Protein AF-A0A9W6NNW9-F1 (afdb_monomer_lite)

Secondary structure (DSSP, 8-state):
-PPPHHHHHHHHHHHHTT------SPP-PPPPPSS-----------HHHHHHHHHHHHHTTS-HHHHHHHHHHHHHHHHTT-----HHHHHHHHHHHTT--

InterPro domains:
  IPR010985 Ribbon-helix-helix [SSF47598] (38-78)

Structure (mmCIF, N/CA/C/O backbone):
data_AF-A0A9W6NNW9-F1
#
_entry.id   AF-A0A9W6NNW9-F1
#
loop_
_atom_site.group_PDB
_atom_site.id
_atom_site.type_symbol
_atom_site.label_atom_id
_atom_site.label_alt_id
_atom_site.label_comp_id
_atom_site.label_asym_id
_atom_site.label_entity_id
_atom_site.label_seq_id
_atom_site.pdbx_PDB_ins_code
_atom_site.Cartn_x
_atom_site.Cartn_y
_atom_site.Cartn_z
_atom_site.occupancy
_atom_site.B_iso_or_equiv
_atom_site.auth_seq_id
_atom_site.auth_comp_id
_atom_site.auth_asym_id
_atom_site.auth_atom_id
_atom_site.pdbx_PDB_model_num
ATOM 1 N N . MET A 1 1 ? 25.133 -10.993 -13.266 1.00 57.47 1 MET A N 1
ATOM 2 C CA . MET A 1 1 ? 26.455 -10.351 -13.417 1.00 57.47 1 MET A CA 1
ATOM 3 C C . MET A 1 1 ? 26.404 -9.547 -14.701 1.00 57.47 1 MET A C 1
ATOM 5 O O . MET A 1 1 ? 26.067 -10.126 -15.725 1.00 57.47 1 MET A O 1
ATOM 9 N N . ARG A 1 2 ? 26.572 -8.223 -14.635 1.00 73.81 2 ARG A N 1
ATOM 10 C CA . ARG A 1 2 ? 26.572 -7.381 -15.842 1.00 73.81 2 ARG A CA 1
ATOM 11 C C . ARG A 1 2 ? 27.834 -7.728 -16.659 1.00 73.81 2 ARG A C 1
ATOM 13 O O . ARG A 1 2 ? 28.881 -7.860 -16.024 1.00 73.81 2 ARG A O 1
ATOM 20 N N . PRO A 1 3 ? 27.751 -7.917 -17.989 1.00 81.94 3 PRO A N 1
ATOM 21 C CA . PRO A 1 3 ? 28.945 -8.075 -18.823 1.00 81.94 3 PRO A CA 1
ATOM 22 C C . PRO A 1 3 ? 29.850 -6.848 -18.669 1.00 81.94 3 PRO A C 1
ATOM 24 O O . PRO A 1 3 ? 29.345 -5.735 -18.490 1.00 81.94 3 PRO A O 1
ATOM 27 N N . SER A 1 4 ? 31.168 -7.049 -18.681 1.00 90.00 4 SER A N 1
ATOM 28 C CA . SER A 1 4 ? 32.107 -5.925 -18.646 1.00 90.00 4 SER A CA 1
ATOM 29 C C . SER A 1 4 ? 31.962 -5.074 -19.906 1.00 90.00 4 SER A C 1
ATOM 31 O O . SER A 1 4 ? 31.491 -5.557 -20.938 1.00 90.00 4 SER A O 1
ATOM 33 N N . ASP A 1 5 ? 32.370 -3.810 -19.835 1.00 88.25 5 ASP A N 1
ATOM 34 C CA . ASP A 1 5 ? 32.265 -2.911 -20.987 1.00 88.25 5 ASP A CA 1
ATOM 35 C C . ASP A 1 5 ? 33.094 -3.443 -22.183 1.00 88.25 5 ASP A C 1
ATOM 37 O O . ASP A 1 5 ? 32.593 -3.472 -23.302 1.00 88.25 5 ASP A O 1
ATOM 41 N N . ASP A 1 6 ? 34.256 -4.066 -21.935 1.00 89.06 6 ASP A N 1
ATOM 42 C CA . ASP A 1 6 ? 35.045 -4.758 -22.973 1.00 89.06 6 ASP A CA 1
ATOM 43 C C . ASP A 1 6 ? 34.281 -5.910 -23.657 1.00 89.06 6 ASP A C 1
ATOM 45 O O . ASP A 1 6 ? 34.421 -6.144 -24.859 1.00 89.06 6 ASP A O 1
ATOM 49 N N . GLN A 1 7 ? 33.464 -6.653 -22.901 1.00 87.38 7 GLN A N 1
ATOM 50 C CA . GLN A 1 7 ? 32.636 -7.732 -23.452 1.00 87.38 7 GLN A CA 1
ATOM 51 C C . GLN A 1 7 ? 31.493 -7.178 -24.306 1.00 87.38 7 GLN A C 1
ATOM 53 O O . GLN A 1 7 ? 31.106 -7.806 -25.292 1.00 87.38 7 GLN A O 1
ATOM 58 N N . LEU A 1 8 ? 30.955 -6.011 -23.940 1.00 87.56 8 LEU A N 1
ATOM 59 C CA . LEU A 1 8 ? 29.916 -5.329 -24.709 1.00 87.56 8 LEU A CA 1
ATOM 60 C C . LEU A 1 8 ? 30.465 -4.786 -26.033 1.00 87.56 8 LEU A C 1
ATOM 62 O O . LEU A 1 8 ? 29.820 -4.957 -27.067 1.00 87.56 8 LEU A O 1
ATOM 66 N N . ASP A 1 9 ? 31.671 -4.221 -26.023 1.00 91.25 9 ASP A N 1
ATOM 67 C CA . ASP A 1 9 ? 32.324 -3.709 -27.231 1.00 91.25 9 ASP A CA 1
ATOM 68 C C . ASP A 1 9 ? 32.688 -4.838 -28.207 1.00 91.25 9 ASP A C 1
ATOM 70 O O . ASP A 1 9 ? 32.430 -4.744 -29.411 1.00 91.25 9 ASP A O 1
ATOM 74 N N . GLN A 1 10 ? 33.212 -5.958 -27.698 1.00 86.56 10 GLN A N 1
ATOM 75 C CA . GLN A 1 10 ? 33.478 -7.145 -28.518 1.00 86.56 10 GLN A CA 1
ATOM 76 C C . GLN A 1 10 ? 32.199 -7.734 -29.123 1.00 86.56 10 GLN A C 1
ATOM 78 O O . GLN A 1 10 ? 32.192 -8.131 -30.290 1.00 86.56 10 GLN A O 1
ATOM 83 N N . LEU A 1 11 ? 31.104 -7.761 -28.357 1.00 86.31 11 LEU A N 1
ATOM 84 C CA . LEU A 1 11 ? 29.806 -8.209 -28.850 1.00 86.31 11 LEU A CA 1
ATOM 85 C C . LEU A 1 11 ? 29.291 -7.297 -29.971 1.00 86.31 11 LEU A C 1
ATOM 87 O O . LEU A 1 11 ? 28.842 -7.795 -31.002 1.00 86.31 11 LEU A O 1
ATOM 91 N N . ALA A 1 12 ? 29.389 -5.976 -29.803 1.00 87.88 12 ALA A N 1
ATOM 92 C CA . ALA A 1 12 ? 28.965 -5.009 -30.813 1.00 87.88 12 ALA A CA 1
ATOM 93 C C . ALA A 1 12 ? 29.726 -5.191 -32.137 1.00 87.88 12 ALA A C 1
ATOM 95 O O . ALA A 1 12 ? 29.117 -5.189 -33.210 1.00 87.88 12 ALA A O 1
ATOM 96 N N . LEU A 1 13 ? 31.041 -5.425 -32.069 1.00 89.94 13 LEU A N 1
ATOM 97 C CA . LEU A 1 13 ? 31.868 -5.713 -33.243 1.00 89.94 13 LEU A CA 1
ATOM 98 C C . LEU A 1 13 ? 31.487 -7.038 -33.919 1.00 89.94 13 LEU A C 1
ATOM 100 O O . LEU A 1 13 ? 31.394 -7.091 -35.145 1.00 89.94 13 LEU A O 1
ATOM 104 N N . ALA A 1 14 ? 31.226 -8.096 -33.146 1.00 85.62 14 ALA A N 1
ATOM 105 C CA . ALA A 1 14 ? 30.810 -9.391 -33.687 1.00 85.62 14 ALA A CA 1
ATOM 106 C C . ALA A 1 14 ? 29.443 -9.316 -34.392 1.00 85.62 14 ALA A C 1
ATOM 108 O O . ALA A 1 14 ? 29.276 -9.891 -35.468 1.00 85.62 14 ALA A O 1
ATOM 109 N N . VAL A 1 15 ? 28.495 -8.556 -33.828 1.00 86.31 15 VAL A N 1
ATOM 110 C CA . VAL A 1 15 ? 27.188 -8.274 -34.446 1.00 86.31 15 VAL A CA 1
ATOM 111 C C . VAL A 1 15 ? 27.364 -7.508 -35.757 1.00 86.31 15 VAL A C 1
ATOM 113 O O . VAL A 1 15 ? 26.807 -7.913 -36.775 1.00 86.31 15 VAL A O 1
ATOM 116 N N . ALA A 1 16 ? 28.165 -6.439 -35.760 1.00 88.88 16 ALA A N 1
ATOM 117 C CA . ALA A 1 16 ? 28.407 -5.629 -36.954 1.00 88.88 16 ALA A CA 1
ATOM 118 C C . ALA A 1 16 ? 29.093 -6.423 -38.080 1.00 88.88 16 ALA A C 1
ATOM 120 O O . ALA A 1 16 ? 28.806 -6.206 -39.255 1.00 88.88 16 ALA A O 1
ATOM 121 N N . ALA A 1 17 ? 29.968 -7.365 -37.723 1.00 91.25 17 ALA A N 1
ATOM 122 C CA . ALA A 1 17 ? 30.637 -8.258 -38.664 1.00 91.25 17 ALA A CA 1
ATOM 123 C C . ALA A 1 17 ? 29.754 -9.422 -39.157 1.00 91.25 17 ALA A C 1
ATOM 125 O O . ALA A 1 17 ? 30.201 -10.196 -39.999 1.00 91.25 17 ALA A O 1
ATOM 126 N N . GLY A 1 18 ? 28.528 -9.579 -38.637 1.00 87.44 18 GLY A N 1
ATOM 127 C CA . GLY A 1 18 ? 27.646 -10.705 -38.965 1.00 87.44 18 GLY A CA 1
ATOM 128 C C . GLY A 1 18 ? 28.107 -12.050 -38.390 1.00 87.44 18 GLY A C 1
ATOM 129 O O . GLY A 1 18 ? 27.588 -13.094 -38.773 1.00 87.44 18 GLY A O 1
ATOM 130 N N . ASN A 1 19 ? 29.055 -12.038 -37.452 1.00 88.44 19 ASN A N 1
ATOM 131 C CA . ASN A 1 19 ? 29.643 -13.224 -36.830 1.00 88.44 19 ASN A CA 1
ATOM 132 C C . ASN A 1 19 ? 28.863 -13.631 -35.571 1.00 88.44 19 ASN A C 1
ATOM 134 O O . ASN A 1 19 ? 29.443 -13.817 -34.500 1.00 88.44 19 ASN A O 1
ATOM 138 N N . ILE A 1 20 ? 27.538 -13.733 -35.688 1.00 85.06 20 ILE A N 1
ATOM 139 C CA . ILE A 1 20 ? 26.654 -14.165 -34.602 1.00 85.06 20 ILE A CA 1
ATOM 140 C C . ILE A 1 20 ? 25.933 -15.453 -34.984 1.00 85.06 20 ILE A C 1
ATOM 142 O O . ILE A 1 20 ? 25.367 -15.571 -36.069 1.00 85.06 20 ILE A O 1
ATOM 146 N N . THR A 1 21 ? 25.940 -16.416 -34.066 1.00 83.06 21 THR A N 1
ATOM 147 C CA . THR A 1 21 ? 25.221 -17.681 -34.219 1.00 83.06 21 THR A CA 1
ATOM 148 C C . THR A 1 21 ? 24.057 -17.692 -33.244 1.00 83.06 21 THR A C 1
ATOM 150 O O . THR A 1 21 ? 24.254 -17.579 -32.034 1.00 83.06 21 THR A O 1
ATOM 153 N N . TYR A 1 22 ? 22.843 -17.834 -33.766 1.00 80.25 22 TYR A N 1
ATOM 154 C CA . TYR A 1 22 ? 21.656 -18.043 -32.947 1.00 80.25 22 TYR A CA 1
ATOM 155 C C . TYR A 1 22 ? 21.545 -19.523 -32.588 1.00 80.25 22 TYR A C 1
ATOM 157 O O . TYR A 1 22 ? 21.787 -20.391 -33.424 1.00 80.25 22 TYR A O 1
ATOM 165 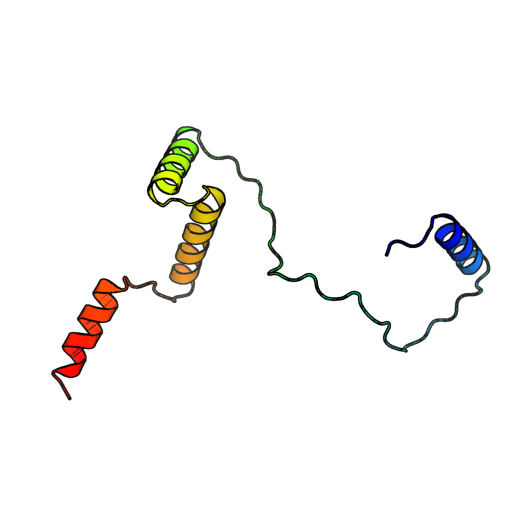N N . SER A 1 23 ? 21.194 -19.804 -31.338 1.00 85.25 23 SER A N 1
ATOM 166 C CA . SER A 1 23 ? 20.950 -21.159 -30.859 1.00 85.25 23 SER A CA 1
ATOM 167 C C . SER A 1 23 ? 19.619 -21.198 -30.127 1.00 85.25 23 SER A C 1
ATOM 169 O O . SER A 1 23 ? 19.353 -20.335 -29.292 1.00 85.25 23 SER A O 1
ATOM 171 N N . ASP A 1 24 ? 18.829 -22.234 -30.395 1.00 86.19 24 ASP A N 1
ATOM 172 C CA . ASP A 1 24 ? 17.573 -22.508 -29.688 1.00 86.19 24 ASP A CA 1
ATOM 173 C C . ASP A 1 24 ? 17.802 -23.216 -28.342 1.00 86.19 24 ASP A C 1
ATOM 175 O O . ASP A 1 24 ? 16.856 -23.571 -27.639 1.00 86.19 24 ASP A O 1
ATOM 179 N N . THR A 1 25 ? 19.064 -23.440 -27.956 1.00 87.19 25 THR A N 1
ATOM 180 C CA . THR A 1 25 ? 19.395 -23.963 -26.628 1.00 87.19 25 THR A CA 1
ATOM 181 C C . THR A 1 25 ? 18.935 -22.982 -25.549 1.00 87.19 25 THR A C 1
ATOM 183 O O . THR A 1 25 ? 19.407 -21.840 -25.545 1.00 87.19 25 THR A O 1
ATOM 186 N N . PRO A 1 26 ? 18.076 -23.405 -24.603 1.00 81.38 26 PRO A N 1
ATOM 187 C CA . PRO A 1 26 ? 17.598 -22.524 -23.553 1.00 81.38 26 PRO A CA 1
ATOM 188 C C . PRO A 1 26 ? 18.770 -22.054 -22.693 1.00 81.38 26 PRO A C 1
ATOM 190 O O . PRO A 1 26 ? 19.494 -22.855 -22.099 1.00 81.38 26 PRO A O 1
ATOM 193 N N . ALA A 1 27 ? 18.965 -20.739 -22.641 1.00 83.50 27 ALA A N 1
ATOM 194 C CA . ALA A 1 27 ? 19.969 -20.134 -21.784 1.00 83.50 27 ALA A CA 1
ATOM 195 C C . ALA A 1 27 ? 19.561 -20.279 -20.312 1.00 83.50 27 ALA A C 1
ATOM 197 O O . ALA A 1 27 ? 18.384 -20.162 -19.961 1.00 83.50 27 ALA A O 1
ATOM 198 N N . ALA A 1 28 ? 20.544 -20.492 -19.436 1.00 84.81 28 ALA A N 1
ATOM 199 C CA . ALA A 1 28 ? 20.311 -20.450 -18.001 1.00 84.81 28 ALA A CA 1
ATOM 200 C C . ALA A 1 28 ? 19.891 -19.027 -17.603 1.00 84.81 28 ALA A C 1
ATOM 202 O O . ALA A 1 28 ? 20.673 -18.080 -17.708 1.00 84.81 28 ALA A O 1
ATOM 203 N N . LEU A 1 29 ? 18.642 -18.879 -17.164 1.00 81.50 29 LEU A N 1
ATOM 204 C CA . LEU A 1 29 ? 18.153 -17.616 -16.628 1.00 81.50 29 LEU A CA 1
ATOM 205 C C . LEU A 1 29 ? 18.805 -17.344 -15.266 1.00 81.50 29 LEU A C 1
ATOM 207 O O . LEU A 1 29 ? 19.103 -18.287 -14.525 1.00 81.50 29 LEU A O 1
ATOM 211 N N . PRO A 1 30 ? 19.022 -16.066 -14.907 1.00 81.19 30 PRO A N 1
ATOM 212 C CA . PRO A 1 30 ? 19.407 -15.730 -13.545 1.00 81.19 30 PRO A CA 1
ATOM 213 C C . PRO A 1 30 ? 18.365 -16.282 -12.557 1.00 81.19 30 PRO A C 1
ATOM 215 O O . PRO A 1 30 ? 17.185 -16.392 -12.912 1.00 81.19 30 PRO A O 1
ATOM 218 N N . PRO A 1 31 ? 18.773 -16.621 -11.321 1.00 82.69 31 PRO A N 1
ATOM 219 C CA . PRO A 1 31 ? 17.828 -17.068 -10.309 1.00 82.69 31 PRO A CA 1
ATOM 220 C C . PRO A 1 31 ? 16.740 -16.010 -10.131 1.00 82.69 31 PRO A C 1
ATOM 222 O O . PRO A 1 31 ? 17.025 -14.807 -10.121 1.00 82.69 31 PRO A O 1
ATOM 225 N N . LYS A 1 32 ? 15.487 -16.460 -10.008 1.00 80.56 32 LYS A N 1
ATOM 226 C CA . LYS A 1 32 ? 14.382 -15.562 -9.679 1.00 80.56 32 LYS A CA 1
ATOM 227 C C . LYS A 1 32 ? 14.728 -14.887 -8.345 1.00 80.56 32 LYS A C 1
ATOM 229 O O . LYS A 1 32 ? 15.091 -15.603 -7.414 1.00 80.56 32 LYS A O 1
ATOM 234 N N . PRO A 1 33 ? 14.659 -13.551 -8.244 1.00 79.56 33 PRO A N 1
ATOM 235 C CA . PRO A 1 33 ? 14.881 -12.889 -6.970 1.00 79.56 33 PRO A CA 1
ATOM 236 C C . PRO A 1 33 ? 13.884 -13.418 -5.937 1.00 79.56 33 PRO A C 1
ATOM 238 O O . PRO A 1 33 ? 12.709 -13.626 -6.252 1.00 79.56 33 PRO A O 1
ATOM 241 N N . ASP A 1 34 ? 14.363 -13.640 -4.717 1.00 80.06 34 ASP A N 1
ATOM 242 C CA . ASP A 1 34 ? 13.509 -14.061 -3.614 1.00 80.06 34 ASP A CA 1
ATOM 243 C C . ASP A 1 34 ? 12.529 -12.931 -3.276 1.00 80.06 34 ASP A C 1
ATOM 245 O O . ASP A 1 34 ? 12.932 -11.812 -2.953 1.00 80.06 34 ASP A O 1
ATOM 249 N N . GLY A 1 35 ? 11.231 -13.221 -3.372 1.00 78.88 35 GLY A N 1
ATOM 250 C CA . GLY A 1 35 ? 10.163 -12.288 -3.025 1.00 78.88 35 GLY A CA 1
ATOM 251 C C . GLY A 1 35 ? 9.087 -12.133 -4.096 1.00 78.88 35 GLY A C 1
ATOM 252 O O . GLY A 1 35 ? 9.235 -12.504 -5.263 1.00 78.88 35 GLY A O 1
ATOM 253 N N . GLU A 1 36 ? 7.961 -11.577 -3.668 1.00 82.88 36 GLU A N 1
ATOM 254 C CA . GLU A 1 36 ? 6.888 -11.180 -4.567 1.00 82.88 36 GLU A CA 1
ATOM 255 C C . GLU A 1 36 ? 7.307 -9.942 -5.369 1.00 82.88 36 GLU A C 1
ATOM 257 O O . GLU A 1 36 ? 7.862 -8.981 -4.833 1.00 82.88 36 GLU A O 1
ATOM 262 N N . THR A 1 37 ? 7.051 -9.961 -6.677 1.00 86.88 37 THR A N 1
ATOM 263 C CA . THR A 1 37 ? 7.283 -8.791 -7.528 1.00 86.88 37 THR A CA 1
ATOM 264 C C . THR A 1 37 ? 6.187 -7.765 -7.266 1.00 86.88 37 THR A C 1
ATOM 266 O O . THR A 1 37 ? 5.026 -8.012 -7.573 1.00 86.88 37 THR A O 1
ATOM 269 N N . MET A 1 38 ? 6.557 -6.609 -6.716 1.00 89.19 38 MET A N 1
ATOM 270 C CA . MET A 1 38 ? 5.614 -5.534 -6.397 1.00 89.19 38 MET A CA 1
ATOM 271 C C . MET A 1 38 ? 5.730 -4.382 -7.399 1.00 89.19 38 MET A C 1
ATOM 273 O O . MET A 1 38 ? 6.834 -3.934 -7.714 1.00 89.19 38 MET A O 1
ATOM 277 N N . ALA A 1 39 ? 4.591 -3.862 -7.859 1.00 93.00 39 ALA A N 1
ATOM 278 C CA . ALA A 1 39 ? 4.538 -2.631 -8.644 1.00 93.00 39 ALA A CA 1
ATOM 279 C C . ALA A 1 39 ? 4.595 -1.391 -7.733 1.00 93.00 39 ALA A C 1
ATOM 281 O O . ALA A 1 39 ? 4.022 -1.373 -6.641 1.00 93.00 39 ALA A O 1
ATOM 282 N N . VAL A 1 40 ? 5.282 -0.339 -8.188 1.00 94.56 40 VAL A N 1
ATOM 283 C CA . VAL A 1 40 ? 5.395 0.937 -7.465 1.00 94.56 40 VAL A CA 1
ATOM 284 C C . VAL A 1 40 ? 4.384 1.931 -8.023 1.00 94.56 40 VAL A C 1
ATOM 286 O O . VAL A 1 40 ? 4.384 2.214 -9.218 1.00 94.56 40 VAL A O 1
ATOM 289 N N . TYR A 1 41 ? 3.568 2.505 -7.140 1.00 93.12 41 TYR A N 1
ATOM 290 C CA . TYR A 1 41 ? 2.603 3.549 -7.475 1.00 93.12 41 TYR A CA 1
ATOM 291 C C . TYR A 1 41 ? 2.893 4.818 -6.674 1.00 93.12 41 TYR A C 1
ATOM 293 O O . TYR A 1 41 ? 3.092 4.764 -5.460 1.00 93.12 41 TYR A O 1
ATOM 301 N N . SER A 1 42 ? 2.869 5.965 -7.352 1.00 94.44 42 SER A N 1
ATOM 302 C CA . SER A 1 42 ? 2.979 7.287 -6.731 1.00 94.44 42 SER A CA 1
ATOM 303 C C . SER A 1 42 ? 1.631 7.988 -6.802 1.00 94.44 42 SER A C 1
ATOM 305 O O . SER A 1 42 ? 1.127 8.253 -7.891 1.00 94.44 42 SER A O 1
ATOM 307 N N . VAL A 1 43 ? 1.058 8.316 -5.646 1.00 93.81 43 VAL A N 1
ATOM 308 C CA . VAL A 1 43 ? -0.225 9.020 -5.542 1.00 93.81 43 VAL A CA 1
ATOM 309 C C . VAL A 1 43 ? -0.080 10.248 -4.652 1.00 93.81 43 VAL A C 1
ATOM 311 O O . VAL A 1 43 ? 0.686 10.244 -3.688 1.00 93.81 43 VAL A O 1
ATOM 314 N N . ARG A 1 44 ? -0.814 11.316 -4.973 1.00 96.81 44 ARG A N 1
ATOM 315 C CA . ARG A 1 44 ? -0.934 12.487 -4.097 1.00 96.81 44 ARG A CA 1
ATOM 316 C C . ARG A 1 44 ? -2.178 12.325 -3.237 1.00 96.81 44 ARG A C 1
ATOM 318 O O . ARG A 1 44 ? -3.250 12.052 -3.765 1.00 96.81 44 ARG A O 1
ATOM 325 N N . LEU A 1 45 ? -2.024 12.520 -1.933 1.00 96.00 45 LEU A N 1
ATOM 326 C CA . LEU A 1 45 ? -3.125 12.524 -0.977 1.00 96.00 45 LEU A CA 1
ATOM 327 C C . LEU A 1 45 ? -3.322 13.937 -0.422 1.00 96.00 45 LEU A C 1
ATOM 329 O O . LEU A 1 45 ? -2.331 14.654 -0.257 1.00 96.00 45 LEU A O 1
ATOM 333 N N . PRO A 1 46 ? -4.561 14.332 -0.085 1.00 98.31 46 PRO A N 1
ATOM 334 C CA . PRO A 1 46 ? -4.784 15.481 0.781 1.00 98.31 46 PRO A CA 1
ATOM 335 C C . PRO A 1 46 ? -3.996 15.325 2.087 1.00 98.31 46 PRO A C 1
ATOM 337 O O . PRO A 1 46 ? -3.898 14.218 2.627 1.00 98.31 46 PRO A O 1
ATOM 340 N N . THR A 1 47 ? -3.445 16.425 2.603 1.00 98.12 47 THR A N 1
ATOM 341 C CA . THR A 1 47 ? -2.577 16.414 3.794 1.00 98.12 47 THR A CA 1
ATOM 342 C C . THR A 1 47 ? -3.253 15.750 4.989 1.00 98.12 47 THR A C 1
ATOM 344 O O . THR A 1 47 ? -2.680 14.847 5.593 1.00 98.12 47 THR A O 1
ATOM 347 N N . GLU A 1 48 ? -4.505 16.117 5.265 1.00 98.06 48 GLU A N 1
ATOM 348 C CA . GLU A 1 48 ? -5.279 15.543 6.368 1.00 98.06 48 GLU A CA 1
ATOM 349 C C . GLU A 1 48 ? -5.426 14.018 6.229 1.00 98.06 48 GLU A C 1
ATOM 351 O O . GLU A 1 48 ? -5.217 13.269 7.183 1.00 98.06 48 GLU A O 1
ATOM 356 N N . THR A 1 49 ? -5.705 13.524 5.020 1.00 97.69 49 THR A N 1
ATOM 357 C CA . THR A 1 49 ? -5.807 12.085 4.748 1.00 97.69 49 THR A CA 1
ATOM 358 C C . THR A 1 49 ? -4.478 11.368 4.991 1.00 97.69 49 THR A C 1
ATOM 360 O O . THR A 1 49 ? -4.454 10.286 5.583 1.00 97.69 49 THR A O 1
ATOM 363 N N . ALA A 1 50 ? -3.358 11.963 4.570 1.00 97.25 50 ALA A N 1
ATOM 364 C CA . ALA A 1 50 ? -2.030 11.396 4.794 1.00 97.25 50 ALA A CA 1
ATOM 365 C C . ALA A 1 50 ? -1.683 11.318 6.295 1.00 97.25 50 ALA A C 1
ATOM 367 O O . ALA A 1 50 ? -1.148 10.307 6.760 1.00 97.25 50 ALA A O 1
ATOM 368 N N . GLU A 1 51 ? -2.040 12.343 7.070 1.00 98.12 51 GLU A N 1
ATOM 369 C CA . GLU A 1 51 ? -1.844 12.386 8.524 1.00 98.12 51 GLU A CA 1
ATOM 370 C C . GLU A 1 51 ? -2.709 11.357 9.263 1.00 98.12 51 GLU A C 1
ATOM 372 O O . GLU A 1 51 ? -2.234 10.663 10.174 1.00 98.12 51 GLU A O 1
ATOM 377 N N . GLN A 1 52 ? -3.970 11.210 8.850 1.00 98.12 52 GLN A N 1
ATOM 378 C CA . GLN A 1 52 ? -4.877 10.199 9.389 1.00 98.12 52 GLN A CA 1
ATOM 379 C C . GLN A 1 52 ? -4.343 8.787 9.125 1.00 98.12 52 GLN A C 1
ATOM 381 O O . GLN A 1 52 ? -4.251 7.983 10.060 1.00 98.12 52 GLN A O 1
ATOM 386 N N . LEU A 1 53 ? -3.906 8.502 7.893 1.00 97.75 53 LEU A N 1
ATOM 387 C CA . LEU A 1 53 ? -3.290 7.225 7.532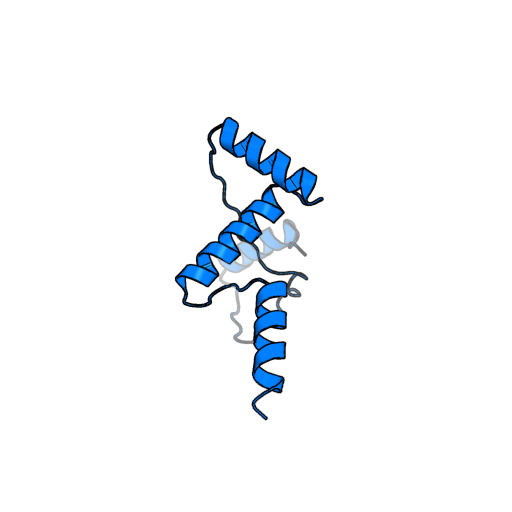 1.00 97.75 53 LEU A CA 1
ATOM 388 C C . LEU A 1 53 ? -2.065 6.933 8.406 1.00 97.75 53 LEU A C 1
ATOM 390 O O . LEU A 1 53 ? -1.964 5.849 8.987 1.00 97.75 53 LEU A O 1
ATOM 394 N N . ALA A 1 54 ? -1.154 7.900 8.546 1.00 97.69 54 ALA A N 1
ATOM 395 C CA . ALA A 1 54 ? 0.042 7.752 9.372 1.00 97.69 54 ALA A CA 1
ATOM 396 C C . ALA A 1 54 ? -0.307 7.478 10.842 1.00 97.69 54 ALA A C 1
ATOM 398 O O . ALA A 1 54 ? 0.301 6.623 11.492 1.00 97.69 54 ALA A O 1
ATOM 399 N N . THR A 1 55 ? -1.332 8.151 11.363 1.00 98.44 55 THR A N 1
ATOM 400 C CA . THR A 1 55 ? -1.794 7.969 12.739 1.00 98.44 55 THR A CA 1
ATOM 401 C C . THR A 1 55 ? -2.390 6.581 12.970 1.00 98.44 55 THR A C 1
ATOM 403 O O . THR A 1 55 ? -2.134 5.973 14.012 1.00 98.44 55 THR A O 1
ATOM 406 N N . ILE A 1 56 ? -3.175 6.055 12.026 1.00 98.25 56 ILE A N 1
ATOM 407 C CA . ILE A 1 56 ? -3.744 4.702 12.123 1.00 98.25 56 ILE A CA 1
ATOM 408 C C . ILE A 1 56 ? -2.640 3.648 11.988 1.00 98.25 56 ILE A C 1
ATOM 410 O O . ILE A 1 56 ? -2.588 2.721 12.795 1.00 98.25 56 ILE A O 1
ATOM 414 N N . ALA A 1 57 ? -1.726 3.813 11.030 1.00 98.25 57 ALA A N 1
ATOM 415 C CA . ALA A 1 57 ? -0.608 2.896 10.817 1.00 98.25 57 ALA A CA 1
ATOM 416 C C . ALA A 1 57 ? 0.274 2.786 12.068 1.00 98.25 57 ALA A C 1
ATOM 418 O O . ALA A 1 57 ? 0.554 1.683 12.536 1.00 98.25 57 ALA A O 1
ATOM 419 N N . ARG A 1 58 ? 0.598 3.929 12.688 1.00 98.25 58 ARG A N 1
ATOM 420 C CA . ARG A 1 58 ? 1.330 3.991 13.960 1.00 98.25 58 ARG A CA 1
ATOM 421 C C . ARG A 1 58 ? 0.600 3.258 15.084 1.00 98.25 58 ARG A C 1
ATOM 423 O O . ARG A 1 58 ? 1.228 2.483 15.795 1.00 98.25 58 ARG A O 1
ATOM 430 N N . ARG A 1 59 ? -0.718 3.454 15.225 1.00 98.00 59 ARG A N 1
ATOM 431 C CA . ARG A 1 59 ? -1.532 2.730 16.223 1.00 98.00 59 ARG A CA 1
ATOM 432 C C . ARG A 1 59 ? -1.524 1.213 16.003 1.00 98.00 59 ARG A C 1
ATOM 434 O O . ARG A 1 59 ? -1.616 0.471 16.971 1.00 98.00 59 ARG A O 1
ATOM 441 N N . ARG A 1 60 ? -1.393 0.761 14.753 1.00 97.00 60 ARG A N 1
ATOM 442 C CA . ARG A 1 60 ? -1.315 -0.659 14.369 1.00 97.00 60 ARG A CA 1
ATOM 443 C C . ARG A 1 60 ? 0.113 -1.222 14.340 1.00 97.00 60 ARG A C 1
ATOM 445 O O . ARG A 1 60 ? 0.278 -2.399 14.047 1.00 97.00 60 ARG A O 1
ATOM 452 N N . GLY A 1 61 ? 1.137 -0.408 14.611 1.00 97.88 61 GLY A N 1
ATOM 453 C CA . GLY A 1 61 ? 2.539 -0.838 14.576 1.00 97.88 61 GLY A CA 1
ATOM 454 C C . GLY A 1 61 ? 3.069 -1.176 13.175 1.00 97.88 61 GLY A C 1
ATOM 455 O O . GLY A 1 61 ? 4.029 -1.931 13.056 1.00 97.88 61 GLY A O 1
ATOM 456 N N . VAL A 1 62 ? 2.463 -0.638 12.110 1.00 98.19 62 VAL A N 1
ATOM 457 C CA . VAL A 1 62 ? 2.857 -0.898 10.712 1.00 98.19 62 VAL A CA 1
ATOM 458 C C . VAL A 1 62 ? 3.240 0.390 9.984 1.00 98.19 62 VAL A C 1
ATOM 460 O O . VAL A 1 62 ? 2.917 1.496 10.420 1.00 98.19 62 VAL A O 1
ATOM 463 N N . LYS A 1 63 ? 3.923 0.267 8.839 1.00 97.94 63 LYS A N 1
ATOM 464 C CA . LYS A 1 63 ? 4.215 1.417 7.969 1.00 97.94 63 LYS A CA 1
ATOM 465 C C . LYS A 1 63 ? 2.934 1.906 7.269 1.00 97.94 63 LYS A C 1
ATOM 467 O O . LYS A 1 63 ? 2.089 1.076 6.929 1.00 97.94 63 LYS A O 1
ATOM 472 N N . PRO A 1 64 ? 2.802 3.212 6.964 1.00 96.94 64 PRO A N 1
ATOM 473 C CA . PRO A 1 64 ? 1.654 3.736 6.217 1.00 96.94 64 PRO A CA 1
ATOM 474 C C . PRO A 1 64 ? 1.433 3.050 4.864 1.00 96.94 64 PRO A C 1
ATOM 476 O O . PRO A 1 64 ? 0.296 2.765 4.509 1.00 96.94 64 PRO A O 1
ATOM 479 N N . SER A 1 65 ? 2.508 2.712 4.142 1.00 95.94 65 SER A N 1
ATOM 480 C CA . SER A 1 65 ? 2.428 1.973 2.874 1.00 95.94 65 SER A CA 1
ATOM 481 C C . SER A 1 65 ? 1.914 0.542 3.050 1.00 95.94 65 SER A C 1
ATOM 483 O O . SER A 1 65 ? 1.134 0.071 2.230 1.00 95.94 65 SER A O 1
ATOM 485 N N . THR A 1 66 ? 2.296 -0.138 4.137 1.00 96.81 66 THR A N 1
ATOM 486 C CA . THR A 1 66 ? 1.767 -1.464 4.484 1.00 96.81 66 THR A CA 1
ATOM 487 C C . THR A 1 66 ? 0.270 -1.394 4.761 1.00 96.81 66 THR A C 1
ATOM 489 O O . THR A 1 66 ? -0.478 -2.197 4.217 1.00 96.81 66 THR A O 1
ATOM 492 N N . LEU A 1 67 ? -0.165 -0.415 5.561 1.00 97.38 67 LEU A N 1
ATOM 493 C CA . LEU A 1 67 ? -1.583 -0.218 5.857 1.00 97.38 67 LEU A CA 1
ATOM 494 C C . LEU A 1 67 ? -2.379 0.117 4.590 1.00 97.38 67 LEU A C 1
ATOM 496 O O . LEU A 1 67 ? -3.422 -0.481 4.353 1.00 97.38 67 LEU A O 1
ATOM 500 N N . MET A 1 68 ? -1.878 1.044 3.769 1.00 96.25 68 MET A N 1
ATOM 501 C CA . MET A 1 68 ? -2.522 1.427 2.513 1.00 96.25 68 MET A CA 1
ATOM 502 C C . MET A 1 68 ? -2.679 0.221 1.583 1.00 96.25 68 MET A C 1
ATOM 504 O O . MET A 1 68 ? -3.767 -0.000 1.065 1.00 96.25 68 MET A O 1
ATOM 508 N N . ARG A 1 69 ? -1.627 -0.593 1.426 1.00 95.25 69 ARG A N 1
ATOM 509 C CA . ARG A 1 69 ? -1.684 -1.824 0.633 1.00 95.25 69 ARG A CA 1
ATOM 510 C C . ARG A 1 69 ? -2.754 -2.788 1.153 1.00 95.25 69 ARG A C 1
ATOM 512 O O . ARG A 1 69 ? -3.586 -3.220 0.371 1.00 95.25 69 ARG A O 1
ATOM 519 N N . GLN A 1 70 ? -2.777 -3.066 2.457 1.00 95.56 70 GLN A N 1
ATOM 520 C CA . GLN A 1 70 ? -3.778 -3.956 3.063 1.00 95.56 70 GLN A CA 1
ATOM 521 C C . GLN A 1 70 ? -5.211 -3.456 2.848 1.00 95.56 70 GLN A C 1
ATOM 523 O O . GLN A 1 70 ? -6.106 -4.245 2.566 1.00 95.56 70 GLN A O 1
ATOM 528 N N . MET A 1 71 ? -5.434 -2.145 2.974 1.00 95.19 71 MET A N 1
ATOM 529 C CA . MET A 1 71 ? -6.747 -1.549 2.720 1.00 95.19 71 MET A CA 1
ATOM 530 C C . MET A 1 71 ? -7.159 -1.699 1.252 1.00 95.19 71 MET A C 1
ATOM 532 O O . MET A 1 71 ? -8.306 -2.035 0.985 1.00 95.19 71 MET A O 1
ATOM 536 N N . ILE A 1 72 ? -6.229 -1.500 0.311 1.00 94.62 72 ILE A N 1
ATOM 537 C CA . ILE A 1 72 ? -6.479 -1.701 -1.124 1.00 94.62 72 ILE A CA 1
ATOM 538 C C . ILE A 1 72 ? -6.809 -3.169 -1.414 1.00 94.62 72 ILE A C 1
ATOM 540 O O . ILE A 1 72 ? -7.806 -3.440 -2.073 1.00 94.62 72 ILE A O 1
ATOM 544 N N . GLU A 1 73 ? -6.019 -4.111 -0.895 1.00 94.00 73 GLU A N 1
ATOM 545 C CA . GLU A 1 73 ? -6.256 -5.554 -1.051 1.00 94.00 73 GLU A CA 1
A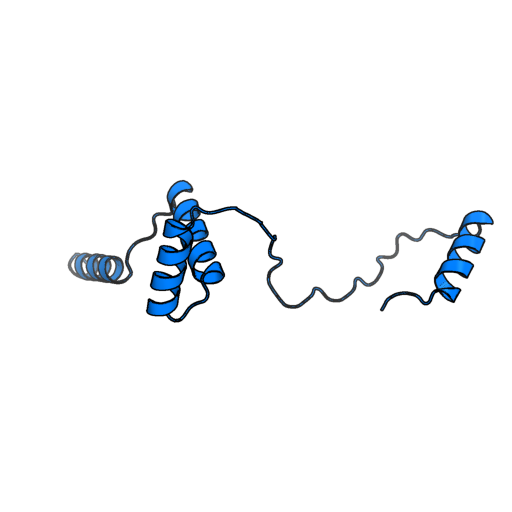TOM 546 C C . GLU A 1 73 ? -7.630 -5.958 -0.502 1.00 94.00 73 GLU A C 1
ATOM 548 O O . GLU A 1 73 ? -8.374 -6.668 -1.170 1.00 94.00 73 GLU A O 1
ATOM 553 N N . GLN A 1 74 ? -8.008 -5.450 0.676 1.00 90.94 74 GLN A N 1
ATOM 554 C CA . GLN A 1 74 ? -9.313 -5.722 1.277 1.00 90.94 74 GLN A CA 1
ATOM 555 C C . GLN A 1 74 ? -10.472 -5.148 0.444 1.00 90.94 74 GLN A C 1
ATOM 557 O O . GLN A 1 74 ? -11.492 -5.816 0.269 1.00 90.94 74 GLN A O 1
ATOM 562 N N . CYS A 1 75 ? -10.325 -3.926 -0.077 1.00 90.50 75 CYS A N 1
ATOM 563 C CA . CYS A 1 75 ? -11.309 -3.319 -0.974 1.00 90.50 75 CYS A CA 1
ATOM 564 C C . CYS A 1 75 ? -11.469 -4.135 -2.262 1.00 90.50 75 CYS A C 1
ATOM 566 O O . CYS A 1 75 ? -12.591 -4.448 -2.641 1.00 90.50 75 CYS A O 1
ATOM 568 N N . LEU A 1 76 ? -10.361 -4.526 -2.896 1.00 91.50 76 LEU A N 1
ATOM 569 C CA . LEU A 1 76 ? -10.386 -5.314 -4.129 1.00 91.50 76 LEU A CA 1
ATOM 570 C C . LEU A 1 76 ? -10.967 -6.716 -3.921 1.00 91.50 76 LEU A C 1
ATOM 572 O O . LEU A 1 76 ? -11.711 -7.182 -4.775 1.00 91.50 76 LEU A O 1
ATOM 576 N N . ALA A 1 77 ? -10.668 -7.368 -2.794 1.00 87.25 77 ALA A N 1
ATOM 577 C CA . ALA A 1 77 ? -11.274 -8.652 -2.447 1.00 87.25 77 ALA A CA 1
ATOM 578 C C . ALA A 1 77 ? -12.802 -8.528 -2.333 1.00 87.25 77 ALA A C 1
ATOM 580 O O . ALA A 1 77 ? -13.531 -9.308 -2.937 1.00 87.25 77 ALA A O 1
ATOM 581 N N . THR A 1 78 ? -13.275 -7.479 -1.650 1.00 82.25 78 THR A N 1
ATOM 582 C CA . THR A 1 78 ? -14.714 -7.207 -1.488 1.00 82.25 78 THR A CA 1
ATOM 583 C C . THR A 1 78 ? -15.414 -6.999 -2.836 1.00 82.25 78 THR A C 1
ATOM 585 O O . THR A 1 78 ? -16.505 -7.519 -3.036 1.00 82.25 78 THR A O 1
ATOM 588 N N . GLU A 1 79 ? -14.791 -6.269 -3.767 1.00 83.56 79 GLU A N 1
ATOM 589 C CA . GLU A 1 79 ? -15.321 -6.050 -5.126 1.00 83.56 79 GLU A CA 1
ATOM 590 C C . GLU A 1 79 ? -15.334 -7.329 -5.984 1.00 83.56 79 GLU A C 1
ATOM 592 O O . GLU A 1 79 ? -16.125 -7.442 -6.916 1.00 83.56 79 GLU A O 1
ATOM 597 N N . ALA A 1 80 ? -14.477 -8.308 -5.682 1.00 79.81 80 ALA A N 1
ATOM 598 C CA . ALA A 1 80 ? -14.396 -9.583 -6.395 1.00 79.81 80 ALA A CA 1
ATOM 599 C C . ALA A 1 80 ? -15.402 -10.643 -5.888 1.00 79.81 80 ALA A C 1
ATOM 601 O O . ALA A 1 80 ? -15.206 -11.830 -6.140 1.00 79.81 80 ALA A O 1
ATOM 602 N N . ASP A 1 81 ? -16.445 -10.227 -5.157 1.00 67.88 81 ASP A N 1
ATOM 603 C CA . ASP A 1 81 ? -17.377 -11.077 -4.393 1.00 67.88 81 ASP A CA 1
ATOM 604 C C . ASP A 1 81 ? -16.714 -11.932 -3.289 1.00 67.88 81 ASP A C 1
ATOM 606 O O . ASP A 1 81 ? -17.361 -12.781 -2.666 1.00 67.88 81 ASP A O 1
ATOM 610 N N . ASP A 1 82 ? -15.449 -11.668 -2.955 1.00 63.09 82 ASP A N 1
ATOM 611 C CA . ASP A 1 82 ? -14.718 -12.336 -1.880 1.00 63.09 82 ASP A CA 1
ATOM 612 C C . ASP A 1 82 ? -14.914 -11.522 -0.592 1.00 63.09 82 ASP A C 1
ATOM 614 O O . ASP A 1 82 ? -14.225 -10.539 -0.330 1.00 63.09 82 ASP A O 1
ATOM 618 N N . HIS A 1 83 ? -15.941 -11.857 0.194 1.00 62.38 83 HIS A N 1
ATOM 619 C CA . HIS A 1 83 ? -16.393 -11.017 1.308 1.00 62.38 83 HIS A CA 1
ATOM 620 C C . HIS A 1 83 ? -15.480 -11.190 2.539 1.00 62.38 83 HIS A C 1
ATOM 622 O O . HIS A 1 83 ? -15.566 -12.221 3.218 1.00 62.38 83 HIS A O 1
ATOM 628 N N . PRO A 1 84 ? -14.635 -10.202 2.904 1.00 63.53 84 PRO A N 1
ATOM 629 C CA . PRO A 1 84 ? -13.774 -10.332 4.070 1.00 63.53 84 PRO A CA 1
ATOM 630 C C . PRO A 1 84 ? -14.619 -10.270 5.348 1.00 63.53 84 PRO A C 1
ATOM 632 O O . PRO A 1 84 ? -15.164 -9.225 5.707 1.00 63.53 84 PRO A O 1
ATOM 635 N N . ILE A 1 85 ? -14.713 -11.391 6.062 1.00 75.31 85 ILE A N 1
ATOM 636 C CA . ILE A 1 85 ? -15.403 -11.469 7.354 1.00 75.31 85 ILE A CA 1
ATOM 637 C C . ILE A 1 85 ? -14.427 -11.302 8.521 1.00 75.31 85 ILE A C 1
ATOM 639 O O . ILE A 1 85 ? -13.281 -11.752 8.489 1.00 75.31 85 ILE A O 1
ATOM 643 N N . SER A 1 86 ? -14.900 -10.665 9.592 1.00 79.06 86 SER A N 1
ATOM 644 C CA . SER A 1 86 ? -14.196 -10.607 10.875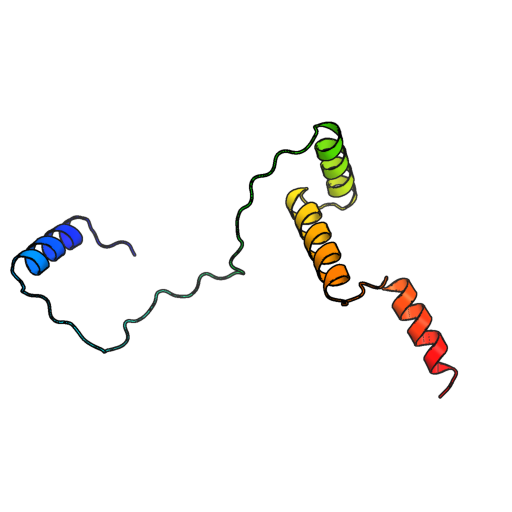 1.00 79.06 86 SER A CA 1
ATOM 645 C C . SER A 1 86 ? -13.967 -12.018 11.418 1.00 79.06 86 SER A C 1
ATOM 647 O O . SER A 1 86 ? -14.895 -12.826 11.455 1.00 79.06 86 SER A O 1
ATOM 649 N N . LEU A 1 87 ? -12.756 -12.305 11.910 1.00 77.50 87 LEU A N 1
ATOM 650 C CA . LEU A 1 87 ? -12.440 -13.592 12.541 1.00 77.50 87 LEU A CA 1
ATOM 651 C C . LEU A 1 87 ? -13.389 -13.895 13.713 1.00 77.50 87 LEU A C 1
ATOM 653 O O . LEU A 1 87 ? -13.824 -15.030 13.881 1.00 77.50 87 LEU A O 1
ATOM 657 N N . SER A 1 88 ? -13.747 -12.879 14.500 1.00 84.00 88 SER A N 1
ATOM 658 C CA . SER A 1 88 ? -14.680 -13.006 15.625 1.00 84.00 88 SER A CA 1
ATOM 659 C C . SER A 1 88 ? -16.067 -13.451 15.159 1.00 84.00 88 SER A C 1
ATOM 661 O O . SER A 1 88 ? -16.678 -14.329 15.770 1.00 84.00 88 SER A O 1
ATOM 663 N N . ASP A 1 89 ? -16.548 -12.872 14.059 1.00 82.44 89 ASP A N 1
ATOM 664 C CA . ASP A 1 89 ? -17.862 -13.180 13.495 1.00 82.44 89 ASP A CA 1
ATOM 665 C C . ASP A 1 89 ? -17.853 -14.538 12.786 1.00 82.44 89 ASP A C 1
ATOM 667 O O . ASP A 1 89 ? -18.807 -15.303 12.919 1.00 82.44 89 ASP A O 1
ATOM 671 N N . ALA A 1 90 ? -16.739 -14.896 12.142 1.00 85.38 90 ALA A N 1
ATOM 672 C CA . ALA A 1 90 ? -16.512 -16.224 11.582 1.00 85.38 90 ALA A CA 1
ATOM 673 C C . ALA A 1 90 ? -16.562 -17.307 12.673 1.00 85.38 90 ALA A C 1
ATOM 675 O O . ALA A 1 90 ? -17.271 -18.305 12.539 1.00 85.38 90 ALA A O 1
ATOM 676 N N . LEU A 1 91 ? -15.873 -17.093 13.800 1.00 89.75 91 LEU A N 1
ATOM 677 C CA . LEU A 1 91 ? -15.905 -18.005 14.947 1.00 89.75 91 LEU A CA 1
ATOM 678 C C . LEU A 1 91 ? -17.307 -18.090 15.566 1.00 89.75 91 LEU A C 1
ATOM 680 O O . LEU A 1 91 ? -17.773 -19.178 15.916 1.00 89.75 91 LEU A O 1
ATOM 684 N N . ARG A 1 92 ? -18.019 -16.963 15.664 1.00 83.81 92 ARG A N 1
ATOM 685 C CA . ARG A 1 92 ? -19.411 -16.938 16.128 1.00 83.81 92 ARG A CA 1
ATOM 686 C C . ARG A 1 92 ? -20.333 -17.750 15.214 1.00 83.81 92 ARG A C 1
ATOM 688 O O . ARG A 1 92 ? -21.138 -18.523 15.718 1.00 83.81 92 ARG A O 1
ATOM 695 N N . ALA A 1 93 ? -20.188 -17.632 13.898 1.00 86.44 93 ALA A N 1
ATOM 696 C CA . ALA A 1 93 ? -20.974 -18.401 12.935 1.00 86.44 93 ALA A CA 1
ATOM 697 C C . ALA A 1 93 ? -20.640 -19.907 12.969 1.00 86.44 93 ALA A C 1
ATOM 699 O O . ALA A 1 93 ? -21.530 -20.751 12.920 1.00 86.44 93 ALA A O 1
ATOM 700 N N . LEU A 1 94 ? -19.366 -20.277 13.126 1.00 84.25 94 LEU A N 1
ATOM 701 C CA . LEU A 1 94 ? -18.962 -21.684 13.250 1.00 84.25 94 LEU A CA 1
ATOM 702 C C . LEU A 1 94 ? -19.503 -22.341 14.530 1.00 84.25 94 LEU A C 1
ATOM 704 O O . LEU A 1 94 ? -19.904 -23.507 14.523 1.00 84.25 94 LEU A O 1
ATOM 708 N N . THR A 1 95 ? -19.546 -21.596 15.636 1.00 87.19 95 THR A N 1
ATOM 709 C CA . THR A 1 95 ? -20.082 -22.111 16.907 1.00 87.19 95 THR A CA 1
ATOM 710 C C . THR A 1 95 ? -21.596 -22.322 16.882 1.00 87.19 95 THR A C 1
ATOM 712 O O . THR A 1 95 ? -22.078 -23.234 17.556 1.00 87.19 95 THR A O 1
ATOM 715 N N . THR A 1 96 ? -22.353 -21.557 16.089 1.00 82.62 96 THR A N 1
ATOM 716 C CA . THR A 1 96 ? -23.798 -21.782 15.922 1.00 82.62 96 THR A CA 1
ATOM 717 C C . THR A 1 96 ? -24.104 -22.987 15.030 1.00 82.62 96 THR A C 1
ATOM 719 O O . THR A 1 96 ? -25.060 -23.708 15.311 1.00 82.62 96 THR A O 1
ATOM 722 N N . LEU A 1 97 ? -23.268 -23.276 14.025 1.00 77.62 97 LEU A N 1
ATOM 723 C CA . LEU A 1 97 ? -23.424 -24.442 13.142 1.00 77.62 97 LEU A CA 1
ATOM 724 C C . LEU A 1 97 ? -23.198 -25.781 13.862 1.00 77.62 97 LEU A C 1
ATOM 726 O O . LEU A 1 97 ? -23.926 -26.739 13.617 1.00 77.62 97 LEU A O 1
ATOM 730 N N . ARG A 1 98 ? -22.264 -25.841 14.822 1.00 60.88 98 ARG A N 1
ATOM 731 C CA . ARG A 1 98 ? -22.007 -27.046 15.640 1.00 60.88 98 ARG A CA 1
ATOM 732 C C . ARG A 1 98 ? -23.201 -27.470 16.513 1.00 60.88 98 ARG A C 1
ATOM 734 O O . ARG A 1 98 ? -23.198 -28.571 17.048 1.00 60.88 98 ARG A O 1
ATOM 741 N N . ARG A 1 99 ? -24.216 -26.615 16.683 1.00 56.12 99 ARG A N 1
ATOM 742 C CA . ARG A 1 99 ? -25.426 -26.928 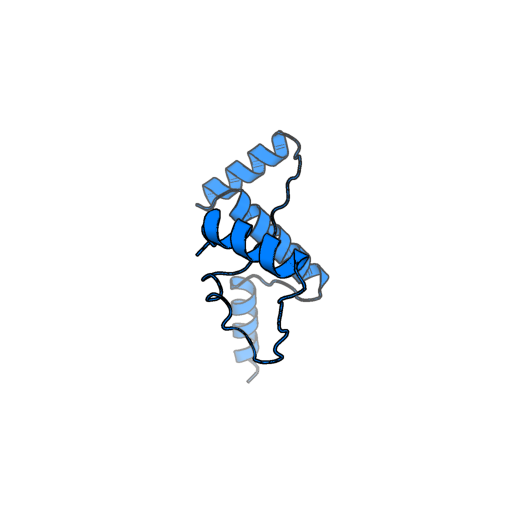17.462 1.00 56.12 99 ARG A CA 1
ATOM 743 C C . ARG A 1 99 ? -26.532 -27.602 16.639 1.00 56.12 99 ARG A C 1
ATOM 745 O O . ARG A 1 99 ? -27.528 -28.018 17.219 1.00 56.12 99 ARG A O 1
ATOM 752 N N . LEU A 1 100 ? -26.377 -27.675 15.317 1.00 54.09 100 LEU A N 1
ATOM 753 C CA . LEU A 1 100 ? -27.353 -28.261 14.391 1.00 54.09 100 LEU A CA 1
ATOM 754 C C . LEU A 1 100 ? -26.890 -29.606 13.795 1.00 54.09 100 LEU A C 1
ATOM 756 O O . LEU A 1 100 ? -27.533 -30.097 12.871 1.00 54.09 100 LEU A O 1
ATOM 760 N N . ALA A 1 101 ? -25.802 -30.184 14.316 1.00 45.78 101 ALA A N 1
ATOM 761 C CA . ALA A 1 101 ? -25.270 -31.497 13.943 1.00 45.78 101 ALA A CA 1
ATOM 762 C C . ALA A 1 101 ? -25.331 -32.471 15.126 1.00 45.78 101 ALA A C 1
ATOM 764 O O . ALA A 1 101 ? -25.094 -32.013 16.269 1.00 45.78 101 ALA A O 1
#

Radius of gyration: 26.45 Å; chains: 1; bounding box: 62×48×56 Å

Sequence (101 aa):
MRPSDDQLDQLALAVAAGNITYSDTPAALPPKPDGETMAVYSVRLPTETAEQLATIARRRGVKPSTLMRQMIEQCLATEADDHPISLSDALRALTTLRRLA

Foldseek 3Di:
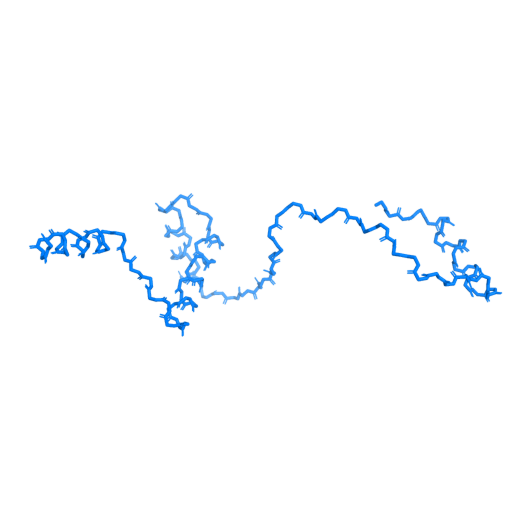DDDDPVRVVVVVVCVVVVVDDDDPPDDDDDPDPPDDDDDDDDDDDDPVVQVVLCVVCVVVVHHSVVSVVVVVVQVVCVVVVNHDDDPVVVVVVVVVVVVVD

pLDDT: mean 86.57, std 10.91, range [45.78, 98.44]

Organism: NCBI:txid53360